Protein AF-A0A2U8WBM2-F1 (afdb_monomer_lite)

Secondary structure (DSSP, 8-state):
----SSSSSTT-EEEETTEEEEEEEETTSSTT-SEEEEEETTEEEEEEHHHHHHSPBP-SPPPGGG--

Structure (mmCIF, N/CA/C/O backbone):
data_AF-A0A2U8WBM2-F1
#
_entry.id   AF-A0A2U8WBM2-F1
#
loop_
_atom_site.group_PDB
_atom_site.id
_atom_site.type_symbol
_atom_site.label_atom_id
_atom_site.label_alt_id
_atom_site.label_comp_id
_atom_site.label_asym_id
_atom_site.label_entity_id
_atom_site.label_seq_id
_atom_site.pdbx_PDB_ins_code
_atom_site.Cartn_x
_atom_site.Cartn_y
_atom_site.Cartn_z
_atom_site.occupancy
_atom_site.B_iso_or_equiv
_atom_site.auth_seq_id
_atom_site.auth_comp_id
_atom_site.auth_asym_id
_atom_site.auth_atom_id
_atom_site.pdbx_PDB_model_num
ATOM 1 N N . MET A 1 1 ? 18.552 -24.552 8.293 1.00 47.38 1 MET A N 1
ATOM 2 C CA . MET A 1 1 ? 18.251 -23.218 8.850 1.00 47.38 1 MET A CA 1
ATOM 3 C C .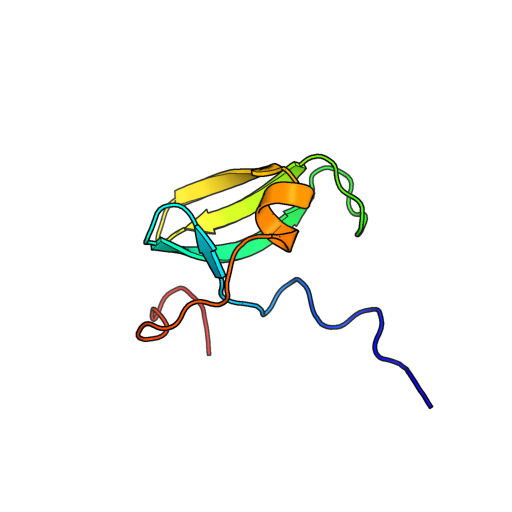 MET A 1 1 ? 18.069 -22.267 7.681 1.00 47.38 1 MET A C 1
ATOM 5 O O . MET A 1 1 ? 18.877 -22.331 6.767 1.00 47.38 1 MET A O 1
ATOM 9 N N . GLN A 1 2 ? 17.018 -21.444 7.741 1.00 41.69 2 GLN A N 1
ATOM 10 C CA . GLN A 1 2 ? 16.758 -20.273 6.891 1.00 41.69 2 GLN A CA 1
ATOM 11 C C . GLN A 1 2 ? 16.215 -20.545 5.473 1.00 41.69 2 GLN A C 1
ATOM 13 O O . GLN A 1 2 ? 16.851 -20.252 4.470 1.00 41.69 2 GLN A O 1
ATOM 18 N N . GLN A 1 3 ? 14.973 -21.043 5.408 1.00 43.66 3 GLN A N 1
ATOM 19 C CA . GLN A 1 3 ? 14.022 -20.630 4.365 1.00 43.66 3 GLN A CA 1
ATOM 20 C C . GLN A 1 3 ? 13.241 -19.421 4.913 1.00 43.66 3 GLN A C 1
ATOM 22 O O . GLN A 1 3 ? 12.103 -19.568 5.339 1.00 43.66 3 GLN A O 1
ATOM 27 N N . GLU A 1 4 ? 13.879 -18.251 5.004 1.00 40.69 4 GLU A N 1
ATOM 28 C CA . GLU A 1 4 ? 13.246 -17.008 5.506 1.00 40.69 4 GLU A CA 1
ATOM 29 C C . GLU A 1 4 ? 13.359 -15.834 4.514 1.00 40.69 4 GLU A C 1
ATOM 31 O O . GLU A 1 4 ? 13.056 -14.696 4.856 1.00 40.69 4 GLU A O 1
ATOM 36 N N . GLY A 1 5 ? 13.774 -16.096 3.269 1.00 44.19 5 GLY A N 1
ATOM 37 C CA . GLY A 1 5 ? 13.962 -15.053 2.251 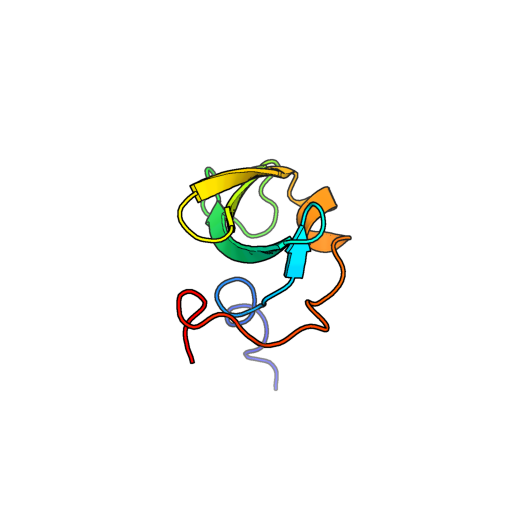1.00 44.19 5 GLY A CA 1
ATOM 38 C C . GLY A 1 5 ? 12.732 -14.734 1.395 1.00 44.19 5 GLY A C 1
ATOM 39 O O . GLY A 1 5 ? 12.669 -13.656 0.822 1.00 44.19 5 GLY A O 1
ATOM 40 N N . GLU A 1 6 ? 11.745 -15.634 1.305 1.00 44.38 6 GLU A N 1
ATOM 41 C CA . GLU A 1 6 ? 10.696 -15.563 0.265 1.00 44.38 6 GLU A CA 1
ATOM 42 C C . GLU A 1 6 ? 9.267 -15.407 0.827 1.00 44.38 6 GLU A C 1
ATOM 44 O O . GLU A 1 6 ? 8.274 -15.574 0.121 1.00 44.38 6 GLU A O 1
ATOM 49 N N . MET A 1 7 ? 9.130 -15.073 2.117 1.00 45.12 7 MET A N 1
ATOM 50 C CA . MET A 1 7 ? 7.834 -15.086 2.809 1.00 45.12 7 MET A CA 1
ATOM 51 C C . MET A 1 7 ? 7.509 -13.800 3.582 1.00 45.12 7 MET A C 1
ATOM 53 O O . MET A 1 7 ? 6.925 -13.888 4.652 1.00 45.12 7 MET A O 1
ATOM 57 N N . THR A 1 8 ? 7.850 -12.593 3.113 1.00 50.03 8 THR A N 1
ATOM 58 C CA . THR A 1 8 ? 7.626 -11.407 3.984 1.00 50.03 8 THR A CA 1
ATOM 59 C C . THR A 1 8 ? 7.302 -10.071 3.323 1.00 50.03 8 THR A C 1
ATOM 61 O O . THR A 1 8 ? 7.133 -9.098 4.046 1.00 50.03 8 THR A O 1
ATOM 64 N N . TYR A 1 9 ? 7.109 -9.963 2.004 1.00 52.84 9 TYR A N 1
ATOM 65 C CA . TYR A 1 9 ? 6.615 -8.691 1.437 1.00 52.84 9 TYR A CA 1
ATOM 66 C C . TYR A 1 9 ? 5.086 -8.617 1.362 1.00 52.84 9 TYR A C 1
ATOM 68 O O . TYR A 1 9 ? 4.506 -7.594 1.710 1.00 52.84 9 TYR A O 1
ATOM 76 N N . ARG A 1 10 ? 4.403 -9.703 0.979 1.00 52.41 10 ARG A N 1
ATOM 77 C CA . ARG A 1 10 ? 2.957 -9.687 0.663 1.00 52.41 10 ARG A CA 1
ATOM 78 C C . ARG A 1 10 ? 2.009 -9.591 1.865 1.00 52.41 10 ARG A C 1
ATOM 80 O O . ARG A 1 10 ? 0.839 -9.284 1.673 1.00 52.41 10 ARG A O 1
ATOM 87 N N . SER A 1 11 ? 2.491 -9.815 3.087 1.00 60.28 11 SER A N 1
ATOM 88 C CA . SER A 1 11 ? 1.629 -9.909 4.282 1.00 60.28 11 SER A CA 1
ATOM 89 C C . SER A 1 11 ? 1.812 -8.760 5.277 1.00 60.28 11 SER A C 1
ATOM 91 O O . SER A 1 11 ? 1.131 -8.725 6.305 1.00 60.28 11 SER A O 1
ATOM 93 N N . VAL A 1 12 ? 2.738 -7.836 5.004 1.00 79.12 12 VAL A N 1
ATOM 94 C CA . VAL A 1 12 ? 3.115 -6.772 5.938 1.00 79.12 12 VAL A CA 1
ATOM 95 C C . VAL A 1 12 ? 2.227 -5.550 5.735 1.00 79.12 12 VAL A C 1
ATOM 97 O O . VAL A 1 12 ? 2.163 -4.981 4.645 1.00 79.12 12 VAL A O 1
ATOM 100 N N . LEU A 1 13 ? 1.572 -5.134 6.819 1.00 87.88 13 LEU A N 1
ATOM 101 C CA . LEU A 1 13 ? 0.799 -3.903 6.877 1.00 87.88 13 LEU A CA 1
ATOM 102 C C . LEU A 1 13 ? 1.697 -2.760 7.356 1.00 87.88 13 LEU A C 1
ATOM 104 O O . LEU A 1 13 ? 2.223 -2.798 8.473 1.00 87.88 13 LEU A O 1
ATOM 108 N N . LYS A 1 14 ? 1.862 -1.740 6.520 1.00 90.75 14 LYS A N 1
ATOM 109 C CA . LYS A 1 14 ? 2.637 -0.539 6.844 1.00 90.75 14 LYS A CA 1
ATOM 110 C C . LYS A 1 14 ? 1.773 0.705 6.808 1.00 90.75 14 LYS A C 1
ATOM 112 O O . LYS A 1 14 ? 0.703 0.707 6.203 1.00 90.75 14 LYS A O 1
ATOM 117 N N . GLU A 1 15 ? 2.242 1.755 7.459 1.00 91.38 15 GLU A N 1
ATOM 118 C CA . GLU A 1 15 ? 1.648 3.076 7.337 1.00 91.38 15 GLU A CA 1
ATOM 119 C C . GLU A 1 15 ? 2.253 3.813 6.142 1.00 91.38 1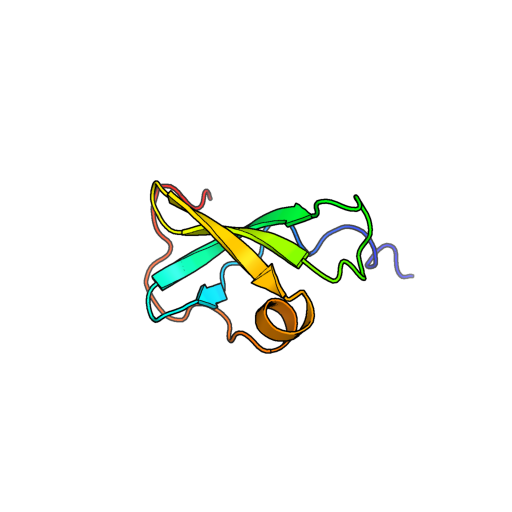5 GLU A C 1
ATOM 121 O O . GLU A 1 15 ? 3.465 4.012 6.059 1.00 91.38 15 GLU A O 1
ATOM 126 N N . VAL A 1 16 ? 1.398 4.232 5.215 1.00 90.56 16 VAL A N 1
ATOM 127 C CA . VAL A 1 16 ? 1.767 5.085 4.086 1.00 90.56 16 VAL A CA 1
ATOM 128 C C . VAL A 1 16 ? 0.772 6.237 4.040 1.00 90.56 16 VAL A C 1
ATOM 130 O O . VAL A 1 16 ? -0.433 6.019 3.933 1.00 90.56 16 VAL A O 1
ATOM 133 N N . ASP A 1 17 ? 1.275 7.466 4.166 1.00 87.94 17 ASP A N 1
ATOM 134 C CA . ASP A 1 17 ? 0.471 8.697 4.234 1.00 87.94 17 ASP A CA 1
ATOM 135 C C . ASP A 1 17 ? -0.621 8.664 5.324 1.00 87.94 17 ASP A C 1
ATOM 13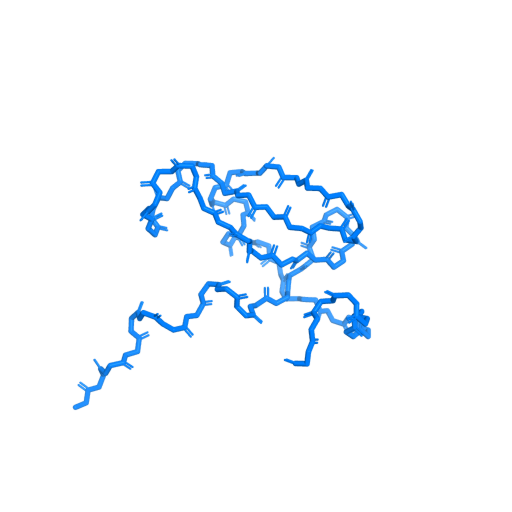7 O O . ASP A 1 17 ? -1.760 9.079 5.098 1.00 87.94 17 ASP A O 1
ATOM 141 N N . GLY A 1 18 ? -0.300 8.106 6.497 1.00 88.12 18 GLY A N 1
ATOM 142 C CA . GLY A 1 18 ? -1.243 7.962 7.613 1.00 88.12 18 GLY A CA 1
ATOM 143 C C . GLY A 1 18 ? -2.349 6.927 7.378 1.00 88.12 18 GLY A C 1
ATOM 144 O O . GLY A 1 18 ? -3.309 6.860 8.148 1.00 88.12 18 GLY A O 1
ATOM 145 N N . LYS A 1 19 ? -2.250 6.125 6.311 1.00 89.88 19 LYS A N 1
ATOM 146 C CA . LYS A 1 19 ? -3.205 5.065 5.987 1.00 89.88 19 LYS A CA 1
ATOM 147 C C . LYS A 1 19 ? -2.530 3.695 6.021 1.00 89.88 19 LYS A C 1
ATOM 149 O O . LYS A 1 19 ? -1.366 3.571 5.639 1.00 89.88 19 LYS A O 1
ATOM 154 N N . PRO A 1 20 ? -3.263 2.647 6.421 1.00 90.94 20 PRO A N 1
ATOM 155 C CA . PRO A 1 20 ? -2.774 1.288 6.289 1.00 90.94 20 PRO A CA 1
ATOM 156 C C . PRO A 1 20 ? -2.580 0.949 4.811 1.00 90.94 20 PRO A C 1
ATOM 158 O O . PRO A 1 20 ? -3.434 1.258 3.977 1.00 90.94 20 PRO A O 1
ATOM 161 N N . ALA A 1 21 ? -1.469 0.289 4.508 1.00 90.81 21 ALA A N 1
ATOM 162 C CA . ALA A 1 21 ? -1.066 -0.105 3.171 1.00 90.81 21 ALA A CA 1
ATOM 163 C C . ALA A 1 21 ? -0.488 -1.522 3.183 1.00 90.81 21 ALA A C 1
ATOM 165 O O . ALA A 1 21 ? 0.281 -1.877 4.080 1.00 90.81 21 ALA A O 1
ATOM 166 N N . VAL A 1 22 ? -0.835 -2.318 2.175 1.00 88.88 22 VAL A N 1
ATOM 167 C CA . VAL A 1 22 ? -0.252 -3.649 1.948 1.00 88.88 22 VAL A CA 1
ATOM 168 C C . VAL A 1 22 ? 0.445 -3.686 0.602 1.00 88.88 22 VAL A C 1
ATOM 170 O O . VAL A 1 22 ? -0.032 -3.103 -0.370 1.00 88.88 22 VAL A O 1
ATOM 173 N N . PHE A 1 23 ? 1.567 -4.389 0.533 1.00 86.06 23 PHE A N 1
ATOM 174 C CA . PHE A 1 23 ? 2.247 -4.641 -0.728 1.00 86.06 23 PHE A CA 1
ATOM 175 C C . PHE A 1 23 ? 1.463 -5.665 -1.552 1.00 86.06 23 PHE A C 1
ATOM 177 O O . PHE A 1 23 ? 1.218 -6.780 -1.094 1.00 86.06 23 PHE A O 1
ATOM 184 N N . ILE A 1 24 ? 1.097 -5.295 -2.780 1.00 84.50 24 ILE A N 1
ATOM 185 C CA . ILE A 1 24 ? 0.370 -6.177 -3.708 1.00 84.50 24 ILE A CA 1
ATOM 186 C C . ILE A 1 24 ? 1.206 -6.575 -4.926 1.00 84.50 24 ILE A C 1
ATOM 188 O O . ILE A 1 24 ? 0.854 -7.518 -5.631 1.00 84.50 24 ILE A O 1
ATOM 192 N N . GLY A 1 25 ? 2.350 -5.928 -5.149 1.00 79.62 25 GLY A N 1
ATOM 193 C CA . GLY A 1 25 ? 3.297 -6.347 -6.173 1.00 79.62 25 GLY A CA 1
ATOM 194 C C . GLY A 1 25 ? 4.394 -5.328 -6.426 1.00 79.62 25 GLY A C 1
ATOM 195 O O . GLY A 1 25 ? 4.411 -4.237 -5.867 1.00 79.62 25 GLY A O 1
ATOM 196 N N . SER A 1 26 ? 5.315 -5.673 -7.314 1.00 74.94 26 SER A N 1
ATOM 197 C CA . SER A 1 26 ? 6.286 -4.737 -7.865 1.00 74.94 26 SER A CA 1
ATOM 198 C C . SER A 1 26 ? 6.268 -4.831 -9.381 1.00 74.94 26 SER A C 1
ATOM 200 O O . SER A 1 26 ? 6.047 -5.903 -9.945 1.00 74.94 26 SER A O 1
ATOM 202 N N . ARG A 1 27 ? 6.488 -3.704 -10.067 1.00 63.75 27 ARG A N 1
ATOM 203 C CA . ARG A 1 27 ? 6.433 -3.675 -11.539 1.00 63.75 27 ARG A CA 1
ATOM 204 C C . ARG A 1 27 ? 7.530 -4.534 -12.180 1.00 63.75 27 ARG A C 1
ATOM 206 O O . ARG A 1 27 ? 7.386 -4.952 -13.320 1.00 63.75 27 ARG A O 1
ATOM 213 N N . THR A 1 28 ? 8.613 -4.790 -11.450 1.00 59.22 28 THR A N 1
ATOM 214 C CA . THR A 1 28 ? 9.776 -5.556 -11.914 1.00 59.22 28 THR A CA 1
ATOM 215 C C . THR A 1 28 ? 9.775 -7.014 -11.449 1.00 59.22 28 THR A C 1
ATOM 217 O O . THR A 1 28 ? 10.647 -7.767 -11.872 1.00 59.22 28 THR A O 1
ATOM 220 N N . GLY A 1 29 ? 8.832 -7.428 -10.590 1.00 54.72 29 GLY A N 1
ATOM 221 C CA . GLY A 1 29 ? 8.769 -8.795 -10.058 1.00 54.72 29 GLY A CA 1
ATOM 222 C C . GLY A 1 29 ? 9.974 -9.202 -9.199 1.00 54.72 29 GLY A C 1
ATOM 223 O O . GLY A 1 29 ? 10.182 -10.391 -8.988 1.00 54.72 29 GLY A O 1
ATOM 224 N N . ARG A 1 30 ? 10.778 -8.236 -8.736 1.00 52.56 30 ARG A N 1
ATOM 225 C CA . ARG A 1 30 ? 11.974 -8.451 -7.908 1.00 52.56 30 ARG A CA 1
ATOM 226 C C . ARG A 1 30 ? 11.864 -7.709 -6.582 1.00 52.56 30 ARG A C 1
ATOM 228 O O . ARG A 1 30 ? 11.185 -6.680 -6.507 1.00 52.56 30 ARG A O 1
ATOM 235 N N . ASP A 1 31 ? 12.560 -8.229 -5.578 1.00 53.69 31 ASP A N 1
ATOM 236 C CA . ASP A 1 31 ? 12.604 -7.717 -4.204 1.00 53.69 31 ASP A CA 1
ATOM 237 C C . ASP A 1 31 ? 13.270 -6.330 -4.087 1.00 53.69 31 ASP A C 1
ATOM 239 O O . ASP A 1 31 ? 12.951 -5.575 -3.174 1.00 53.69 31 ASP A O 1
ATOM 243 N N . ASP A 1 32 ? 14.102 -5.945 -5.066 1.00 56.06 32 ASP A N 1
ATOM 244 C CA . ASP A 1 32 ? 14.768 -4.630 -5.158 1.00 56.06 32 ASP A CA 1
ATOM 245 C C . ASP A 1 32 ? 14.081 -3.689 -6.168 1.00 56.06 32 ASP A C 1
ATOM 247 O O . ASP A 1 32 ? 14.697 -3.006 -6.983 1.00 56.06 32 ASP A O 1
ATOM 251 N N . ALA A 1 33 ? 12.751 -3.718 -6.219 1.00 64.75 33 ALA A N 1
ATOM 252 C CA . ALA A 1 33 ? 12.030 -2.899 -7.181 1.00 64.75 33 ALA A CA 1
ATOM 253 C C . ALA A 1 33 ? 12.128 -1.405 -6.846 1.00 64.75 33 ALA A C 1
ATOM 255 O O . ALA A 1 33 ? 11.637 -0.960 -5.807 1.00 64.75 33 ALA A O 1
ATOM 256 N N . GLU A 1 34 ? 12.629 -0.608 -7.799 1.00 76.81 34 GLU A N 1
ATOM 257 C CA . GLU A 1 34 ? 12.610 0.862 -7.722 1.00 76.81 34 GLU A CA 1
ATOM 258 C C . GLU A 1 34 ? 11.216 1.396 -7.381 1.00 76.81 34 GLU A C 1
ATOM 260 O O . GLU A 1 34 ? 11.087 2.384 -6.662 1.00 76.81 34 GLU A O 1
ATOM 265 N N . LYS A 1 35 ? 10.165 0.720 -7.868 1.00 82.06 35 LYS A N 1
ATOM 266 C CA . LYS A 1 35 ? 8.762 1.045 -7.609 1.00 82.06 35 LYS A CA 1
ATOM 267 C C . LYS A 1 35 ? 7.969 -0.189 -7.193 1.00 82.06 35 LYS A C 1
ATOM 269 O O . LYS A 1 35 ? 7.939 -1.199 -7.903 1.00 82.06 35 LYS A O 1
ATOM 274 N N . VAL A 1 36 ? 7.255 -0.056 -6.084 1.00 85.25 36 VAL A N 1
ATOM 275 C CA . VAL A 1 36 ? 6.343 -1.061 -5.539 1.00 85.25 36 VAL A CA 1
ATOM 276 C C . VAL A 1 36 ? 4.900 -0.582 -5.642 1.00 85.25 36 VAL A C 1
ATOM 278 O O . VAL A 1 36 ? 4.618 0.611 -5.520 1.00 85.25 36 VAL A O 1
ATOM 281 N N . LEU A 1 37 ? 3.991 -1.520 -5.882 1.00 87.56 37 LEU A N 1
ATOM 282 C CA . LEU A 1 37 ? 2.553 -1.314 -5.934 1.00 87.56 37 LEU A CA 1
ATOM 283 C C . LEU A 1 37 ? 1.932 -1.766 -4.611 1.00 87.56 37 LEU A C 1
ATOM 285 O O . LEU A 1 37 ? 2.106 -2.902 -4.161 1.00 87.56 37 LEU A O 1
ATOM 289 N N . LEU A 1 38 ? 1.193 -0.855 -4.002 1.00 88.50 38 LEU A N 1
ATOM 290 C CA . LEU A 1 38 ? 0.530 -1.026 -2.724 1.00 88.50 38 LEU A CA 1
ATOM 291 C C . LEU A 1 38 ? -0.977 -0.914 -2.902 1.00 88.50 38 LEU A C 1
ATOM 293 O O . LEU A 1 38 ? -1.446 -0.150 -3.743 1.00 88.50 38 LEU A O 1
ATOM 297 N N . ARG A 1 39 ? -1.731 -1.593 -2.045 1.00 89.31 39 ARG A N 1
ATOM 298 C CA . ARG A 1 39 ? -3.150 -1.316 -1.824 1.00 89.31 39 ARG A CA 1
ATOM 299 C C . ARG A 1 39 ? -3.308 -0.513 -0.541 1.00 89.31 39 ARG A C 1
ATOM 301 O O . ARG A 1 39 ? -2.860 -0.952 0.518 1.00 89.31 39 ARG A O 1
ATOM 308 N N . VAL A 1 40 ? -3.951 0.644 -0.642 1.00 89.69 40 VAL A N 1
ATOM 309 C CA . VAL A 1 40 ? -4.225 1.581 0.452 1.00 89.69 40 VAL A CA 1
ATOM 310 C C . VAL A 1 40 ? -5.738 1.772 0.532 1.00 89.69 40 VAL A C 1
ATOM 312 O O . VAL A 1 40 ? -6.314 2.614 -0.153 1.00 89.69 40 VAL A O 1
ATOM 315 N N . GLY A 1 41 ? -6.419 0.962 1.341 1.00 85.44 41 GLY A N 1
ATOM 316 C CA . GLY A 1 41 ? -7.881 0.923 1.302 1.00 85.44 41 GLY A CA 1
ATOM 317 C C . GLY A 1 41 ? -8.387 0.283 0.014 1.00 85.44 41 GLY A C 1
ATOM 318 O O . GLY A 1 41 ? -8.042 -0.853 -0.324 1.00 85.44 41 GLY A O 1
ATOM 319 N N . ASP A 1 42 ? -9.192 1.050 -0.710 1.00 84.50 42 ASP A N 1
ATOM 320 C CA . ASP A 1 42 ? -9.772 0.665 -1.998 1.00 84.50 42 ASP A CA 1
ATOM 321 C C . ASP A 1 42 ? -8.980 1.204 -3.192 1.00 84.50 42 ASP A C 1
ATOM 323 O O . ASP A 1 42 ? -9.368 0.985 -4.337 1.00 84.50 42 ASP A O 1
ATOM 327 N N . THR A 1 43 ? -7.867 1.902 -2.945 1.00 88.69 43 THR A N 1
ATOM 328 C CA . THR A 1 43 ? -7.024 2.452 -4.006 1.00 88.69 43 THR A CA 1
ATOM 329 C C . THR A 1 43 ? -5.689 1.735 -4.096 1.00 88.69 43 THR A C 1
ATOM 331 O O . THR A 1 43 ? -5.125 1.266 -3.105 1.00 88.69 43 THR A O 1
ATOM 334 N N . GLU A 1 44 ? -5.161 1.670 -5.312 1.00 90.06 44 GLU A N 1
ATOM 335 C CA . GLU A 1 44 ? -3.794 1.240 -5.557 1.00 90.06 44 GLU A CA 1
ATOM 336 C C . GLU A 1 44 ? -2.875 2.460 -5.598 1.00 90.06 44 GLU A C 1
ATOM 338 O O . GLU A 1 44 ? -3.211 3.505 -6.162 1.00 90.06 44 GLU A O 1
ATOM 343 N N . LYS A 1 45 ? -1.697 2.335 -4.992 1.00 88.44 45 LYS A N 1
ATOM 344 C CA . LYS A 1 45 ? -0.690 3.389 -4.950 1.00 88.44 45 LYS A CA 1
ATOM 345 C C . LYS A 1 45 ? 0.674 2.823 -5.289 1.00 88.44 45 LYS A C 1
ATOM 347 O O . LYS A 1 45 ? 1.086 1.806 -4.748 1.00 88.44 45 LYS A O 1
ATOM 352 N N . THR A 1 46 ? 1.399 3.514 -6.160 1.00 89.12 46 THR A N 1
ATOM 353 C CA . THR A 1 46 ? 2.797 3.189 -6.448 1.00 89.12 46 THR A CA 1
ATOM 354 C C . THR A 1 46 ? 3.710 4.117 -5.655 1.00 89.12 46 THR A C 1
ATOM 356 O O . THR A 1 46 ? 3.556 5.336 -5.740 1.00 89.12 46 THR A O 1
ATOM 359 N N . ILE A 1 47 ? 4.658 3.553 -4.908 1.00 87.88 47 ILE A N 1
ATOM 360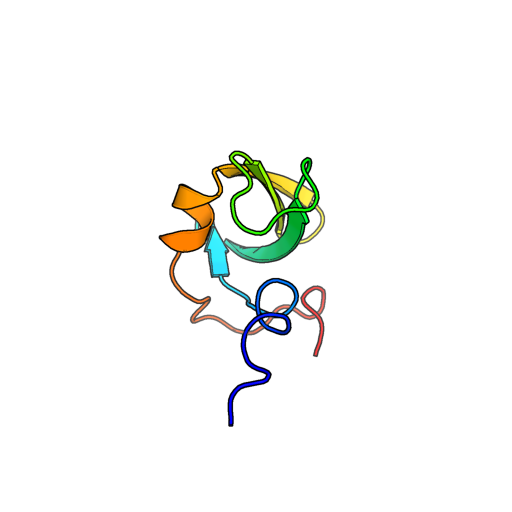 C CA . ILE A 1 47 ? 5.721 4.303 -4.220 1.00 87.88 47 ILE A CA 1
ATOM 361 C C . ILE A 1 47 ? 7.082 3.677 -4.517 1.00 87.88 47 ILE A C 1
ATOM 363 O O . ILE A 1 47 ? 7.156 2.579 -5.068 1.00 87.88 47 ILE A O 1
ATOM 367 N N . SER A 1 48 ? 8.164 4.358 -4.151 1.00 87.38 48 SER A N 1
ATOM 368 C CA . SER A 1 48 ? 9.502 3.791 -4.304 1.00 87.38 48 SER A CA 1
ATOM 369 C C . SER A 1 48 ? 9.745 2.643 -3.322 1.00 87.38 48 SER A C 1
ATOM 371 O O . SER A 1 48 ? 9.286 2.705 -2.178 1.00 87.38 48 SER A O 1
ATOM 373 N N . GLY A 1 49 ? 10.516 1.628 -3.723 1.00 83.81 49 GLY A N 1
ATOM 374 C CA . GLY A 1 49 ? 10.881 0.509 -2.841 1.00 83.81 49 GLY A CA 1
ATOM 375 C C . GLY A 1 49 ? 11.548 0.969 -1.540 1.00 83.81 49 GLY A C 1
ATOM 376 O O . GLY A 1 49 ? 11.190 0.505 -0.461 1.00 83.81 49 GLY A O 1
ATOM 377 N N . GLN A 1 50 ? 12.417 1.981 -1.615 1.00 84.81 50 GLN A N 1
ATOM 378 C CA . GLN A 1 50 ? 13.044 2.597 -0.441 1.00 84.81 50 GLN A CA 1
ATOM 379 C C . GLN A 1 50 ? 12.026 3.258 0.503 1.00 84.81 50 GLN A C 1
ATOM 381 O O . GLN A 1 50 ? 12.140 3.132 1.720 1.00 84.81 50 GLN A O 1
ATOM 386 N N . GLN A 1 51 ? 11.002 3.924 -0.043 1.00 88.56 51 GLN A N 1
ATOM 387 C CA . GLN A 1 51 ? 9.937 4.527 0.759 1.00 88.56 51 GLN A CA 1
ATOM 388 C C . GLN A 1 51 ? 9.111 3.445 1.464 1.00 88.56 51 GLN A C 1
ATOM 390 O O . GLN A 1 51 ? 8.762 3.601 2.630 1.00 88.56 51 GLN A O 1
ATOM 395 N N . TRP A 1 52 ? 8.845 2.323 0.793 1.00 87.31 52 TRP A N 1
ATOM 396 C CA . TRP A 1 52 ? 8.192 1.172 1.417 1.00 87.31 52 TRP A CA 1
ATOM 397 C C . TRP A 1 52 ? 9.058 0.517 2.494 1.00 87.31 52 TRP A C 1
ATOM 399 O O . TRP A 1 52 ? 8.555 0.169 3.561 1.00 87.31 52 TRP A O 1
ATOM 409 N N . ALA A 1 53 ? 10.360 0.361 2.254 1.00 84.19 53 ALA A N 1
ATOM 410 C CA . ALA A 1 53 ? 11.290 -0.199 3.229 1.00 84.19 53 ALA A CA 1
ATOM 411 C C . ALA A 1 53 ? 11.360 0.668 4.498 1.00 84.19 53 ALA A C 1
ATOM 413 O O . ALA A 1 53 ? 11.256 0.130 5.600 1.00 84.19 53 ALA A O 1
ATOM 414 N N . ALA A 1 54 ? 11.432 1.993 4.334 1.00 88.50 54 ALA A N 1
ATOM 415 C CA . ALA A 1 54 ? 11.463 2.965 5.426 1.00 88.50 54 ALA A CA 1
ATOM 416 C C . ALA A 1 54 ? 10.100 3.194 6.105 1.00 88.50 54 ALA A C 1
ATOM 418 O O . ALA A 1 54 ? 10.058 3.720 7.216 1.00 88.50 54 ALA A O 1
ATOM 419 N N . ALA A 1 55 ? 8.989 2.817 5.462 1.00 89.06 55 ALA A N 1
ATOM 420 C CA . ALA A 1 55 ? 7.665 2.981 6.045 1.00 89.06 55 ALA A CA 1
ATOM 421 C C . ALA A 1 55 ? 7.534 2.151 7.340 1.00 89.06 55 ALA A C 1
ATOM 423 O O . ALA A 1 55 ? 7.923 0.969 7.358 1.00 89.06 55 ALA A O 1
ATOM 424 N N . PRO A 1 56 ? 6.987 2.742 8.418 1.00 90.44 56 PRO A N 1
ATOM 425 C CA . PRO A 1 56 ? 6.785 2.038 9.673 1.00 90.44 56 PRO A CA 1
ATOM 426 C C . PRO A 1 56 ? 5.648 1.020 9.547 1.00 90.44 56 PRO A C 1
ATOM 428 O O . PRO A 1 56 ? 4.791 1.105 8.663 1.00 90.44 56 PRO A O 1
ATOM 431 N N . PHE A 1 57 ? 5.627 0.042 10.450 1.00 89.88 57 PHE A N 1
ATOM 432 C CA . PHE A 1 57 ? 4.500 -0.880 10.561 1.00 89.88 57 PHE A CA 1
ATOM 433 C C . PHE A 1 57 ? 3.233 -0.135 10.985 1.00 89.88 57 PHE A C 1
ATOM 435 O O . PHE A 1 57 ? 3.289 0.815 11.765 1.00 89.88 57 PHE A O 1
ATOM 442 N N . TRP A 1 58 ? 2.082 -0.583 10.485 1.00 91.06 58 TRP A N 1
ATOM 443 C CA . TRP A 1 58 ? 0.802 -0.006 10.878 1.00 91.06 58 TRP A CA 1
ATOM 444 C C . TRP A 1 58 ? 0.490 -0.341 12.339 1.00 91.06 58 TRP A C 1
ATOM 446 O O . TRP A 1 58 ? 0.301 -1.506 12.686 1.00 91.06 58 TRP A O 1
ATOM 456 N N . ALA A 1 59 ? 0.409 0.690 13.180 1.00 85.69 59 ALA A N 1
ATOM 457 C CA . ALA A 1 59 ? 0.112 0.552 14.607 1.00 85.69 59 ALA A CA 1
ATOM 458 C C . ALA A 1 59 ? -1.397 0.568 14.927 1.00 85.69 59 ALA A C 1
ATOM 460 O O . ALA A 1 59 ? -1.802 0.303 16.058 1.00 85.69 59 ALA A O 1
ATOM 461 N N . GLY A 1 60 ? -2.243 0.909 13.950 1.00 84.50 60 GLY A N 1
ATOM 462 C CA . GLY A 1 60 ? -3.691 0.962 14.127 1.00 84.50 60 GLY A CA 1
ATOM 463 C C . GLY A 1 60 ? -4.376 -0.401 14.000 1.00 84.50 60 GLY A C 1
ATOM 464 O O . GLY A 1 60 ? -3.759 -1.443 13.781 1.00 84.50 60 GLY A O 1
ATOM 465 N N . LYS A 1 61 ? -5.712 -0.397 14.070 1.00 84.38 61 LYS A N 1
ATOM 466 C CA . LYS A 1 61 ? -6.503 -1.609 13.811 1.00 84.38 61 LYS A CA 1
ATOM 467 C C . LYS A 1 61 ? -6.285 -2.085 12.378 1.00 84.38 61 LYS A C 1
ATOM 469 O O . LYS A 1 61 ? -6.351 -1.281 11.447 1.00 84.38 61 LYS A O 1
ATOM 474 N N . ARG A 1 62 ? -6.063 -3.391 12.202 1.00 82.06 62 ARG A N 1
ATOM 475 C CA . ARG A 1 62 ? -5.968 -4.013 10.878 1.00 82.06 62 ARG A CA 1
ATOM 476 C C . ARG A 1 62 ? -7.289 -3.803 10.126 1.00 82.06 62 ARG A C 1
ATOM 478 O O . ARG A 1 62 ? -8.337 -4.194 10.642 1.00 82.06 62 ARG A O 1
ATOM 485 N N . PRO A 1 63 ? -7.272 -3.182 8.939 1.00 82.25 63 PRO A N 1
ATOM 486 C CA . PRO A 1 63 ? -8.482 -3.019 8.149 1.00 82.25 63 PRO A CA 1
ATOM 487 C C . PRO A 1 63 ? -8.996 -4.358 7.626 1.00 82.25 63 PRO A C 1
ATOM 489 O O . PRO A 1 63 ? -8.206 -5.222 7.259 1.00 82.25 63 PRO A O 1
ATOM 492 N N . VAL A 1 64 ? -10.318 -4.497 7.500 1.00 81.44 64 VAL A N 1
ATOM 493 C CA . VAL A 1 64 ? -10.962 -5.730 7.003 1.00 81.44 64 VAL A CA 1
ATOM 494 C C . VAL A 1 64 ? -10.498 -6.086 5.585 1.00 81.44 64 VAL A C 1
ATOM 496 O O . VAL A 1 64 ? -10.302 -7.255 5.267 1.00 81.44 64 VAL A O 1
ATOM 499 N N . TRP A 1 65 ? -10.261 -5.077 4.743 1.00 81.62 65 TRP A N 1
ATOM 500 C CA . TRP A 1 65 ? -9.768 -5.260 3.377 1.00 81.62 65 TRP A CA 1
ATOM 501 C C . TRP A 1 65 ? -8.298 -5.706 3.315 1.00 81.62 65 TRP A C 1
ATOM 503 O O . TRP A 1 65 ? -7.874 -6.246 2.297 1.00 81.62 65 TRP A O 1
ATOM 513 N N . ALA A 1 66 ? -7.517 -5.504 4.384 1.00 73.25 66 ALA A N 1
ATOM 514 C CA . ALA A 1 66 ? -6.095 -5.851 4.449 1.00 73.25 66 ALA A CA 1
ATOM 515 C C . ALA A 1 66 ? -5.851 -7.330 4.814 1.00 73.25 66 ALA A C 1
ATOM 517 O O . ALA A 1 66 ? -4.725 -7.7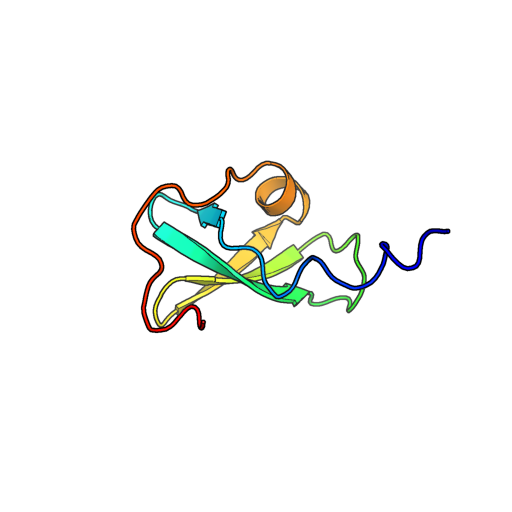12 5.149 1.00 73.25 66 ALA A O 1
ATOM 518 N N . GLY A 1 67 ? -6.908 -8.149 4.759 1.00 66.19 67 GLY A N 1
ATOM 519 C CA . GLY A 1 67 ? -6.874 -9.583 5.030 1.00 66.19 67 GLY A CA 1
ATOM 520 C C . GLY A 1 67 ? -6.692 -9.937 6.509 1.00 66.19 67 GLY A C 1
ATOM 521 O O . GLY A 1 67 ? -6.460 -9.070 7.353 1.00 66.19 67 GLY A O 1
ATOM 522 N N . LYS A 1 68 ? -6.821 -11.236 6.804 1.00 49.28 68 LYS A N 1
ATOM 523 C CA . LYS A 1 68 ? -6.500 -11.853 8.100 1.00 49.28 68 LYS A CA 1
ATOM 524 C C . LYS A 1 68 ? -4.987 -12.007 8.236 1.00 49.28 68 LYS A C 1
ATOM 526 O O . LYS A 1 68 ? -4.387 -12.539 7.280 1.00 49.28 68 LYS A O 1
#

pLDDT: mean 76.14, std 16.43, range [40.69, 91.38]

Foldseek 3Di:
DDPPPPPPQQQFWFDDPNFTKGFPAAPVRDLQGQWTWIDGDPDIDIDGSVCVVPTHGDPDDDDVVSDD

Organism: NCBI:txid2202825

Radius of gyration: 11.9 Å; chains: 1; bounding box: 29×32×26 Å

Sequence (68 aa):
MQQEGEMTYRSVLKEVDGKPAVFIGSRTGRDDAEKVLLRVGDTEKTISGQQWAAAPFWAGKRPVWAGK